Protein AF-A0A975GJF0-F1 (afdb_monomer)

Secondary structure (DSSP, 8-state):
--HHHHHHHSTT-EEEEEEEEEEEETTEEEEEEEEEEEEES-HHHHHHHHHHHHHH-TTS-EEEEETT-S---EE----------S----TTSHHHHHHHHHTT-

Organism: NCBI:txid45656

Nearest PDB structures (foldseek):
  4cr2-assembly1_V  TM=4.253E-01  e=9.255E-01  Saccharomyces cerevisiae
  5nv3-assembly1_I  TM=3.912E-01  e=6.123E+00  Cereibacter sphaeroides

pLDDT: mean 71.02, std 18.79, range [35.69, 90.0]

Mean predicted aligned error: 10.1 Å

Sequence (105 aa):
MNWQKIRDHYPHQWLLIEAIKARSEQGKRILEQISVINAFSDSVSAMNDYKKLKKEAPGRELFIFHTSRKELDITERRWLGIRGYNGCAFAEWFIVCICFFDLFR

Radius of gyration: 14.2 Å; Cα contacts (8 Å, |Δi|>4): 141; chains: 1; bounding box: 25×30×40 Å

Foldseek 3Di:
DDLVVVLVVAPQKKWKKWQPDWDQDPQWIHRPDIDTPDIGNDPVVSVVVVVVVCVVPVPILIEIDGSVDPDDTQGNPPPPDDPDDDDPDDPRPRSHVVRVVVVVD

Structure (mmCIF, N/CA/C/O backbone):
data_AF-A0A975GJF0-F1
#
_entry.id   AF-A0A975GJF0-F1
#
loop_
_atom_site.group_PDB
_atom_site.id
_atom_site.type_symbol
_atom_site.label_atom_id
_atom_site.label_alt_id
_atom_site.label_comp_id
_atom_site.label_asym_id
_atom_site.label_entity_id
_atom_site.label_seq_id
_atom_site.pdbx_PDB_ins_code
_atom_site.Cartn_x
_atom_site.Cartn_y
_atom_site.Cartn_z
_atom_site.occupancy
_atom_site.B_iso_or_equiv
_atom_site.auth_seq_id
_atom_site.auth_comp_id
_atom_site.auth_asym_id
_atom_site.auth_atom_id
_atom_site.pdbx_PDB_model_num
ATOM 1 N N . MET A 1 1 ? -12.898 -5.515 -2.331 1.00 60.34 1 MET A N 1
ATOM 2 C CA 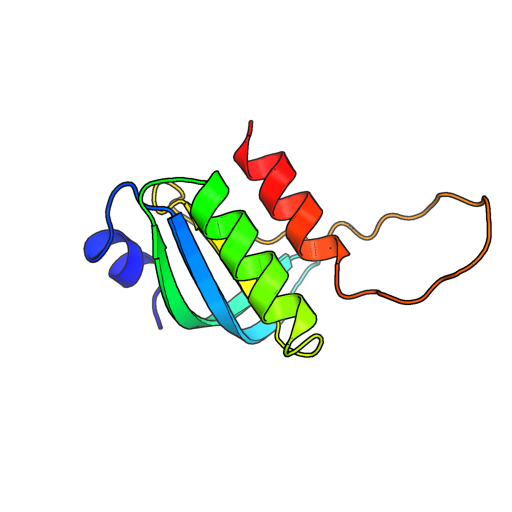. MET A 1 1 ? -12.013 -6.069 -3.388 1.00 60.34 1 MET A CA 1
ATOM 3 C C . MET A 1 1 ? -11.287 -7.264 -2.778 1.00 60.34 1 MET A C 1
ATOM 5 O O . MET A 1 1 ? -10.811 -7.119 -1.663 1.00 60.34 1 MET A O 1
ATOM 9 N N . ASN A 1 2 ? -11.251 -8.437 -3.419 1.00 76.19 2 ASN A N 1
ATOM 10 C CA . ASN A 1 2 ? -10.613 -9.628 -2.834 1.00 76.19 2 ASN A CA 1
ATOM 11 C C . ASN A 1 2 ? -9.104 -9.619 -3.143 1.00 76.19 2 ASN A C 1
ATOM 13 O O . ASN A 1 2 ? -8.734 -9.591 -4.317 1.00 76.19 2 ASN A O 1
ATOM 17 N N . TRP A 1 3 ? -8.250 -9.644 -2.113 1.00 78.94 3 TRP A N 1
ATOM 18 C CA . TRP A 1 3 ? -6.784 -9.677 -2.245 1.00 78.94 3 TRP A CA 1
ATOM 19 C C . TRP A 1 3 ? -6.294 -10.793 -3.170 1.00 78.94 3 TRP A C 1
ATOM 21 O O . TRP A 1 3 ? -5.372 -10.584 -3.952 1.00 78.94 3 TRP A O 1
ATOM 31 N N . GLN A 1 4 ? -6.955 -11.953 -3.147 1.00 80.00 4 GLN A N 1
ATOM 32 C CA . GLN A 1 4 ? -6.585 -13.090 -3.990 1.00 80.00 4 GLN A CA 1
ATOM 33 C C . GLN A 1 4 ? -6.633 -12.735 -5.481 1.00 80.00 4 GLN A C 1
ATOM 35 O O . GLN A 1 4 ? -5.678 -13.008 -6.197 1.00 80.00 4 GLN A O 1
ATOM 40 N N . LYS A 1 5 ? -7.665 -12.001 -5.920 1.00 83.44 5 LYS A N 1
ATOM 41 C CA . LYS A 1 5 ? -7.772 -11.553 -7.317 1.00 83.44 5 LYS A CA 1
ATOM 42 C C . LYS A 1 5 ? -6.628 -10.617 -7.705 1.00 83.44 5 LYS A C 1
ATOM 44 O O . LYS A 1 5 ? -6.101 -10.710 -8.803 1.00 83.44 5 LYS A O 1
ATOM 49 N N . ILE A 1 6 ? -6.228 -9.717 -6.806 1.00 83.50 6 ILE A N 1
ATOM 50 C CA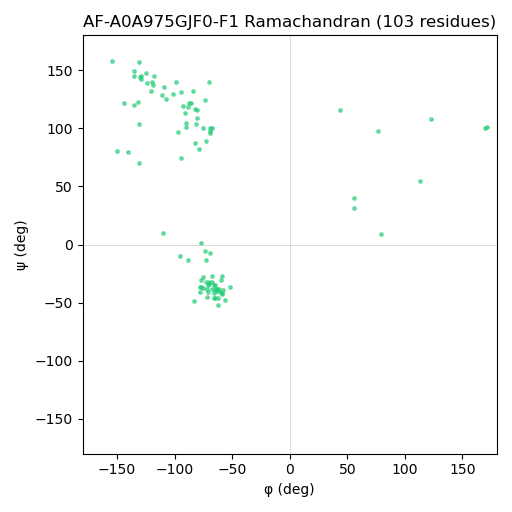 . ILE A 1 6 ? -5.123 -8.781 -7.060 1.00 83.50 6 ILE A CA 1
ATOM 51 C C . ILE A 1 6 ? -3.808 -9.547 -7.258 1.00 83.50 6 ILE A C 1
ATOM 53 O O . ILE A 1 6 ? -3.026 -9.192 -8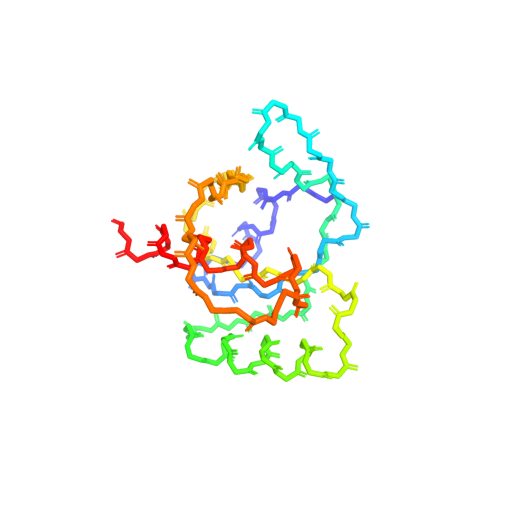.134 1.00 83.50 6 ILE A O 1
ATOM 57 N N . ARG A 1 7 ? -3.585 -10.622 -6.494 1.00 83.69 7 ARG A N 1
ATOM 58 C CA . ARG A 1 7 ? -2.404 -11.480 -6.663 1.00 83.69 7 ARG A CA 1
ATOM 59 C C . ARG A 1 7 ? -2.389 -12.192 -8.012 1.00 83.69 7 ARG A C 1
ATOM 61 O O . ARG A 1 7 ? -1.324 -12.276 -8.612 1.00 83.69 7 ARG A O 1
ATOM 68 N N . ASP A 1 8 ? -3.547 -12.649 -8.484 1.00 83.94 8 ASP A N 1
ATOM 69 C CA . ASP A 1 8 ? -3.665 -13.284 -9.803 1.00 83.94 8 ASP A CA 1
ATOM 70 C C . ASP A 1 8 ? -3.377 -12.290 -10.938 1.00 83.94 8 ASP A C 1
ATOM 72 O O . ASP A 1 8 ? -2.771 -12.650 -11.943 1.00 83.94 8 ASP A O 1
ATOM 76 N N . HIS A 1 9 ? -3.766 -11.022 -10.763 1.00 86.12 9 HIS A N 1
ATOM 77 C CA . HIS A 1 9 ? -3.494 -9.963 -11.737 1.00 86.12 9 HIS A CA 1
ATOM 78 C C . HIS A 1 9 ? -2.044 -9.450 -11.710 1.00 86.12 9 HIS A C 1
ATOM 80 O O . HIS A 1 9 ? -1.542 -9.035 -12.753 1.00 86.12 9 HIS A O 1
ATOM 86 N N . TYR A 1 10 ? -1.372 -9.476 -10.554 1.00 82.88 10 TYR A N 1
ATOM 87 C CA . TYR A 1 10 ? -0.030 -8.905 -10.365 1.00 82.88 10 TYR A CA 1
ATOM 88 C C . TYR A 1 10 ? 0.927 -9.889 -9.665 1.00 82.88 10 TYR A C 1
ATOM 90 O O . TYR A 1 10 ? 1.299 -9.686 -8.505 1.00 82.88 10 TYR A O 1
ATOM 98 N N . PRO A 1 11 ? 1.348 -10.982 -10.318 1.00 84.25 11 PRO A N 1
ATOM 99 C CA . PRO A 1 11 ? 2.246 -11.956 -9.704 1.00 84.25 11 PRO A CA 1
ATOM 100 C C . PRO A 1 11 ? 3.668 -11.392 -9.523 1.00 84.25 11 PRO A C 1
ATOM 102 O O . PRO A 1 11 ? 4.197 -10.735 -10.413 1.00 84.25 11 PRO A O 1
ATOM 105 N N . HIS A 1 12 ? 4.307 -11.692 -8.385 1.00 84.38 12 HIS A N 1
ATOM 106 C CA . HIS A 1 12 ? 5.704 -11.330 -8.068 1.00 84.38 12 HIS A CA 1
ATOM 107 C C . HIS A 1 12 ? 6.028 -9.830 -8.168 1.00 84.38 12 HIS A C 1
ATOM 109 O O . HIS A 1 12 ? 7.088 -9.442 -8.653 1.00 84.38 12 HIS A O 1
ATOM 115 N N . GLN A 1 13 ? 5.105 -8.988 -7.709 1.00 88.75 13 GLN A N 1
ATOM 116 C CA . GLN A 1 13 ? 5.241 -7.537 -7.771 1.00 88.75 13 GLN A CA 1
ATOM 117 C C . GLN A 1 13 ? 4.950 -6.878 -6.425 1.00 88.75 13 GLN A C 1
ATOM 119 O O . GLN A 1 13 ? 4.262 -7.415 -5.549 1.00 88.75 13 GLN A O 1
ATOM 124 N N . TRP A 1 14 ? 5.503 -5.683 -6.277 1.00 89.50 14 TRP A N 1
ATOM 125 C CA . TRP A 1 14 ? 5.264 -4.754 -5.189 1.00 89.50 14 TRP A CA 1
ATOM 126 C C . TRP A 1 14 ? 4.064 -3.884 -5.519 1.00 89.50 14 TRP A C 1
ATOM 128 O O . TRP A 1 14 ? 4.066 -3.167 -6.511 1.00 89.50 14 TRP A O 1
ATOM 138 N N . LEU A 1 15 ? 3.044 -3.916 -4.677 1.00 89.62 15 LEU A N 1
ATOM 139 C CA . LEU A 1 15 ? 1.840 -3.122 -4.845 1.00 89.62 15 LEU A CA 1
ATOM 140 C C . LEU A 1 15 ? 1.773 -2.050 -3.774 1.00 89.62 15 LEU A C 1
ATOM 142 O O . LEU A 1 15 ? 1.857 -2.344 -2.581 1.00 89.62 15 LEU A O 1
ATOM 146 N N . LEU A 1 16 ? 1.570 -0.817 -4.220 1.00 89.62 16 LEU A N 1
ATOM 147 C CA . LEU A 1 16 ? 1.163 0.286 -3.371 1.00 89.62 16 LEU A CA 1
ATOM 148 C C . LEU A 1 16 ? -0.358 0.341 -3.379 1.00 89.62 16 LEU A C 1
ATOM 150 O O . LEU A 1 16 ? -0.977 0.611 -4.411 1.00 89.62 16 LEU A O 1
ATOM 154 N N . ILE A 1 17 ? -0.954 0.055 -2.229 1.00 87.50 17 ILE A N 1
ATOM 155 C CA . ILE A 1 17 ? -2.398 0.013 -2.055 1.00 87.50 17 ILE A CA 1
ATOM 156 C C . ILE A 1 17 ? -2.851 1.065 -1.048 1.00 87.50 17 ILE A C 1
ATOM 158 O O . ILE A 1 17 ? -2.177 1.340 -0.059 1.00 87.50 17 ILE A O 1
ATOM 162 N N . GLU A 1 18 ? -4.019 1.634 -1.294 1.00 87.25 18 GLU A N 1
ATOM 163 C CA . GLU A 1 18 ? -4.733 2.496 -0.361 1.00 87.25 18 GLU A CA 1
ATOM 164 C C . GLU A 1 18 ? -5.841 1.689 0.307 1.00 87.25 18 GLU A C 1
ATOM 166 O O . GLU A 1 18 ? -6.642 1.033 -0.368 1.00 87.25 18 GLU A O 1
ATOM 171 N N . ALA A 1 19 ? -5.902 1.737 1.633 1.00 86.50 19 ALA A N 1
ATOM 172 C CA . ALA A 1 19 ? -7.041 1.230 2.375 1.00 86.50 19 ALA A CA 1
ATOM 173 C C . ALA A 1 19 ? -8.158 2.278 2.348 1.00 86.50 19 ALA A C 1
ATOM 175 O O . ALA A 1 19 ? -8.072 3.318 2.989 1.00 86.50 19 ALA A O 1
ATOM 176 N N . ILE A 1 20 ? -9.221 1.979 1.601 1.00 85.31 20 ILE A N 1
ATOM 177 C CA . ILE A 1 20 ? -10.447 2.787 1.578 1.00 85.31 20 ILE A CA 1
ATOM 178 C C . ILE A 1 20 ? -11.290 2.490 2.820 1.00 85.31 20 ILE A C 1
ATOM 180 O O . ILE A 1 20 ? -11.927 3.376 3.382 1.00 85.31 20 ILE A O 1
ATOM 184 N N . LYS A 1 21 ? -11.298 1.222 3.245 1.00 82.69 21 LYS A N 1
ATOM 185 C CA . LYS A 1 21 ? -12.004 0.777 4.442 1.00 82.69 21 LYS A CA 1
ATOM 186 C C . LYS A 1 21 ? -11.215 -0.320 5.139 1.00 82.69 21 LYS A C 1
ATOM 188 O O . LYS A 1 21 ? -10.962 -1.379 4.562 1.00 82.69 21 LYS A O 1
ATOM 193 N N . ALA A 1 22 ? -10.865 -0.069 6.391 1.00 82.88 22 ALA A N 1
ATOM 194 C CA . ALA A 1 22 ? -10.203 -1.022 7.262 1.00 82.88 22 ALA A CA 1
ATOM 195 C C . ALA A 1 22 ? -10.959 -1.110 8.589 1.00 82.88 22 ALA A C 1
ATOM 197 O O . ALA A 1 22 ? -11.445 -0.103 9.106 1.00 82.88 22 ALA A O 1
ATOM 198 N N . ARG A 1 23 ? -11.044 -2.317 9.145 1.00 79.50 23 ARG A N 1
ATOM 199 C CA . ARG A 1 23 ? -11.589 -2.557 10.482 1.00 79.50 23 ARG A CA 1
ATOM 200 C C . ARG A 1 23 ? -10.504 -3.164 11.359 1.00 79.50 23 ARG A C 1
ATOM 202 O O . ARG A 1 23 ? -9.774 -4.038 10.906 1.00 79.50 23 ARG A O 1
ATOM 209 N N . SER A 1 24 ? -10.386 -2.708 12.601 1.00 74.50 24 SER A N 1
ATOM 210 C CA . SER A 1 24 ? -9.521 -3.364 13.584 1.00 74.50 24 SER A CA 1
ATOM 211 C C . SER A 1 24 ? -10.363 -4.369 14.364 1.00 74.50 24 SER A C 1
ATOM 213 O O . SER A 1 24 ? -11.367 -4.002 14.973 1.00 74.50 24 SER A O 1
ATOM 215 N N . GLU A 1 25 ? -9.997 -5.644 14.295 1.00 77.75 25 GLU A N 1
ATOM 216 C CA . GLU A 1 25 ? -10.678 -6.751 14.958 1.00 77.75 25 GLU A CA 1
ATOM 217 C C . GLU A 1 25 ? -9.619 -7.590 15.679 1.00 77.75 25 GLU A C 1
ATOM 219 O O . GLU A 1 25 ? -8.651 -8.041 15.073 1.00 77.75 25 GLU A O 1
ATOM 224 N N . GLN A 1 26 ? -9.762 -7.760 16.998 1.00 74.06 26 GLN A N 1
ATOM 225 C CA . GLN A 1 26 ? -8.856 -8.582 17.819 1.00 74.06 26 GLN A CA 1
ATOM 226 C C . GLN A 1 26 ? -7.358 -8.193 17.732 1.00 74.06 26 GLN A C 1
ATOM 228 O O . GLN A 1 26 ? -6.481 -9.045 17.851 1.00 74.06 26 GLN A O 1
ATOM 233 N N . GLY A 1 27 ? -7.041 -6.907 17.530 1.00 69.62 27 GLY A N 1
ATOM 234 C CA . GLY A 1 27 ? -5.653 -6.433 17.384 1.00 69.62 27 GLY A CA 1
ATOM 235 C C . GLY A 1 27 ? -5.045 -6.678 15.997 1.00 69.62 27 GLY A C 1
ATOM 236 O O . GLY A 1 27 ? -3.848 -6.466 15.788 1.00 69.62 27 GLY A O 1
ATOM 237 N N . LYS A 1 28 ? -5.866 -7.104 15.035 1.00 70.81 28 LYS A N 1
ATOM 238 C CA . LYS A 1 28 ? -5.527 -7.194 13.618 1.00 70.81 28 LYS A CA 1
ATOM 239 C C . LYS A 1 28 ? -6.290 -6.124 12.850 1.00 70.81 28 LYS A C 1
ATOM 241 O O . LYS A 1 28 ? -7.491 -5.956 13.045 1.00 70.81 28 LYS A O 1
ATOM 246 N N . ARG A 1 29 ? -5.617 -5.422 11.943 1.00 73.62 29 ARG A N 1
ATOM 247 C CA . ARG A 1 29 ? -6.254 -4.500 11.003 1.00 73.62 29 ARG A CA 1
ATOM 248 C C . ARG A 1 29 ? -6.617 -5.272 9.742 1.00 73.62 29 ARG A C 1
ATOM 250 O O . ARG A 1 29 ? -5.764 -5.625 8.933 1.00 73.62 29 ARG A O 1
ATOM 257 N N . ILE A 1 30 ? -7.901 -5.561 9.602 1.00 78.25 30 ILE A N 1
ATOM 258 C CA . ILE A 1 30 ? -8.475 -6.256 8.457 1.00 78.25 30 ILE A CA 1
ATOM 259 C C . ILE A 1 30 ? -8.838 -5.210 7.408 1.00 78.25 30 ILE A C 1
ATOM 261 O O . ILE A 1 30 ? -9.677 -4.335 7.637 1.00 78.25 30 ILE A O 1
ATOM 265 N N . LEU A 1 31 ? -8.211 -5.308 6.240 1.00 79.62 31 LEU A N 1
ATOM 266 C CA . LEU A 1 31 ? -8.518 -4.446 5.106 1.00 79.62 31 LEU A CA 1
ATOM 267 C C . LEU A 1 31 ? -9.764 -4.974 4.375 1.00 79.62 31 LEU A C 1
ATOM 269 O O . LEU A 1 31 ? -9.692 -5.958 3.642 1.00 79.62 31 LEU A O 1
ATOM 273 N N . GLU A 1 32 ? -10.916 -4.331 4.574 1.00 79.75 32 GLU A N 1
ATOM 274 C CA . GLU A 1 32 ? -12.178 -4.707 3.912 1.00 79.75 32 GLU A CA 1
ATOM 275 C C . GLU A 1 32 ? -12.216 -4.216 2.458 1.00 79.75 32 GLU A C 1
ATOM 277 O O . GLU A 1 32 ? -12.668 -4.912 1.540 1.00 79.75 32 GLU A O 1
ATOM 282 N N . GLN A 1 33 ? -11.728 -2.994 2.238 1.00 83.44 33 GLN A N 1
ATOM 283 C CA . GLN A 1 33 ? -11.699 -2.364 0.930 1.00 83.44 33 GLN A CA 1
ATOM 284 C C . GLN A 1 33 ? -10.347 -1.711 0.684 1.00 83.44 33 GLN A C 1
ATOM 286 O O . GLN A 1 33 ? -9.937 -0.794 1.393 1.00 83.44 33 GLN A O 1
ATOM 291 N N . ILE A 1 34 ? -9.689 -2.185 -0.369 1.00 86.31 34 ILE A N 1
ATOM 292 C CA . ILE A 1 34 ? -8.393 -1.704 -0.833 1.00 86.31 34 ILE A CA 1
ATOM 293 C C . IL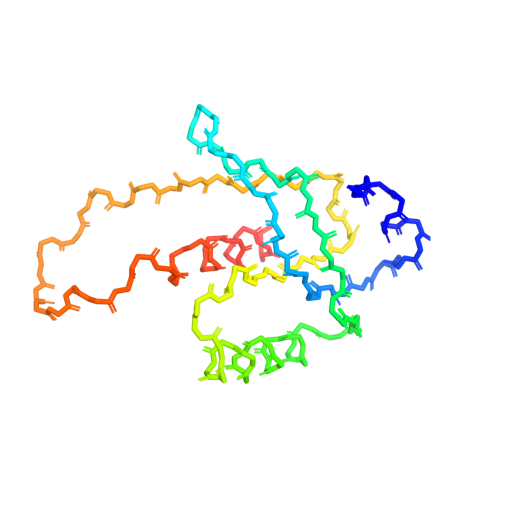E A 1 34 ? -8.482 -1.289 -2.294 1.00 86.31 34 ILE A C 1
ATOM 295 O O . ILE A 1 34 ? -9.236 -1.890 -3.066 1.00 86.31 34 ILE A O 1
ATOM 299 N N . SER A 1 35 ? -7.692 -0.286 -2.650 1.00 87.94 35 SER A N 1
ATOM 300 C CA . SER A 1 35 ? -7.487 0.182 -4.015 1.00 87.94 35 SER A CA 1
ATOM 301 C C . SER A 1 35 ? -6.010 0.066 -4.366 1.00 87.94 35 SER A C 1
ATOM 303 O O . SER A 1 35 ? -5.162 0.468 -3.574 1.00 87.94 35 SER A O 1
ATOM 305 N N . VAL A 1 36 ? -5.683 -0.496 -5.529 1.00 88.12 36 VAL A N 1
ATOM 306 C CA . VAL A 1 36 ? -4.297 -0.538 -6.013 1.00 88.12 36 VAL A CA 1
ATOM 307 C C . VAL A 1 36 ? -3.998 0.806 -6.663 1.00 88.12 36 VAL A C 1
ATOM 309 O O . VAL A 1 36 ? -4.636 1.160 -7.650 1.00 88.12 36 VAL A O 1
ATOM 312 N N . ILE A 1 37 ? -3.051 1.555 -6.100 1.00 89.56 37 ILE A N 1
ATOM 313 C CA . ILE A 1 37 ? -2.604 2.828 -6.674 1.00 89.56 37 ILE A CA 1
ATOM 314 C C . ILE A 1 37 ? -1.575 2.559 -7.761 1.00 89.56 37 ILE A C 1
ATOM 316 O O . ILE A 1 37 ? -1.670 3.121 -8.848 1.00 89.56 37 ILE A O 1
ATOM 320 N N . ASN A 1 38 ? -0.577 1.726 -7.456 1.00 89.88 38 ASN A N 1
ATOM 321 C CA . ASN A 1 38 ? 0.508 1.459 -8.387 1.00 89.88 38 ASN A CA 1
ATOM 322 C C . ASN A 1 38 ? 1.162 0.093 -8.141 1.00 89.88 38 ASN A C 1
ATOM 324 O O . ASN A 1 38 ? 1.085 -0.455 -7.036 1.00 89.88 38 ASN A O 1
ATOM 328 N N . ALA A 1 39 ? 1.814 -0.435 -9.176 1.00 90.00 39 ALA A N 1
ATOM 329 C CA . ALA A 1 39 ? 2.537 -1.701 -9.149 1.00 90.00 39 ALA A CA 1
ATOM 330 C C . ALA A 1 39 ? 3.992 -1.491 -9.586 1.00 90.00 39 ALA A C 1
ATOM 332 O O . ALA A 1 39 ? 4.268 -0.755 -10.530 1.00 90.00 39 ALA A O 1
ATOM 333 N N . PHE A 1 40 ? 4.920 -2.153 -8.906 1.00 89.06 40 PHE A N 1
ATOM 334 C CA . PHE A 1 40 ? 6.355 -2.019 -9.114 1.00 89.06 40 PHE A CA 1
ATOM 335 C C . PHE A 1 40 ? 7.019 -3.394 -9.135 1.00 89.06 40 PHE A C 1
ATOM 337 O O . PHE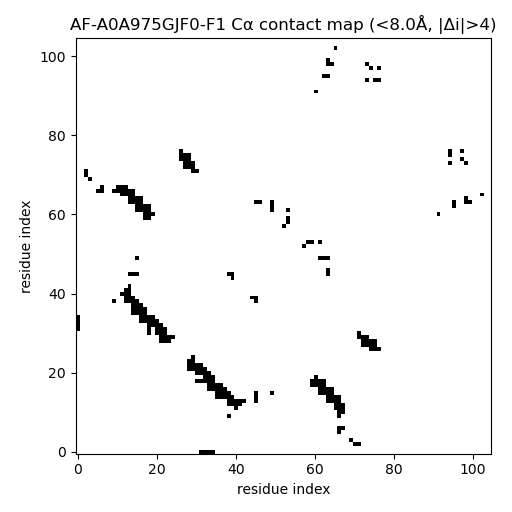 A 1 40 ? 6.606 -4.320 -8.438 1.00 89.06 40 PHE A O 1
ATOM 344 N N . SER A 1 41 ? 8.097 -3.521 -9.900 1.00 87.38 41 SER A N 1
ATOM 345 C CA . SER A 1 41 ? 9.016 -4.664 -9.830 1.00 87.38 41 SER A CA 1
ATOM 346 C C . SER A 1 41 ? 9.930 -4.599 -8.604 1.00 87.38 41 SER A C 1
ATOM 348 O O . SER A 1 41 ? 10.328 -5.633 -8.075 1.00 87.38 41 SER A O 1
ATOM 350 N N . ASP A 1 42 ? 10.219 -3.389 -8.119 1.00 86.56 42 ASP A N 1
ATOM 351 C CA . ASP A 1 42 ? 11.263 -3.128 -7.130 1.00 86.56 42 ASP A CA 1
ATOM 352 C C . ASP A 1 42 ? 10.712 -2.505 -5.846 1.00 86.56 42 ASP A C 1
ATOM 354 O O . ASP A 1 42 ? 9.891 -1.581 -5.865 1.00 86.56 42 ASP A O 1
ATOM 358 N N . SER A 1 43 ? 11.244 -2.959 -4.710 1.00 82.56 43 SER A N 1
ATOM 359 C CA . SER A 1 43 ? 10.882 -2.454 -3.381 1.00 82.56 43 SER A CA 1
ATOM 360 C C . SER A 1 43 ? 11.269 -0.986 -3.183 1.00 82.56 43 SER A C 1
ATOM 362 O O . SER A 1 43 ? 10.545 -0.230 -2.534 1.00 82.56 43 SER A O 1
ATOM 364 N N . VAL A 1 44 ? 12.397 -0.564 -3.764 1.00 85.75 44 VAL A N 1
ATOM 365 C CA . VAL A 1 44 ? 12.920 0.806 -3.656 1.00 85.75 44 VAL A CA 1
ATOM 366 C C . VAL A 1 44 ? 11.979 1.799 -4.335 1.00 85.75 44 VAL A C 1
ATOM 368 O O . VAL A 1 44 ? 11.636 2.824 -3.745 1.00 85.75 44 VAL A O 1
ATOM 371 N N . SER A 1 45 ? 11.515 1.472 -5.543 1.00 88.94 45 SER A N 1
ATOM 372 C CA . SER A 1 45 ? 10.565 2.294 -6.297 1.00 88.94 45 SER A CA 1
ATOM 373 C C . SER A 1 45 ? 9.236 2.424 -5.554 1.00 88.94 45 SER A C 1
ATOM 375 O O . SER A 1 45 ? 8.760 3.540 -5.350 1.00 88.94 45 SER A O 1
ATOM 377 N N . ALA A 1 46 ? 8.703 1.310 -5.036 1.00 88.19 46 ALA A N 1
ATOM 378 C CA . ALA A 1 46 ? 7.477 1.316 -4.237 1.00 88.19 46 ALA A CA 1
ATOM 379 C C . ALA A 1 46 ? 7.598 2.196 -2.981 1.00 88.19 46 ALA A C 1
ATOM 381 O O . ALA A 1 46 ? 6.685 2.953 -2.644 1.00 88.19 46 ALA A O 1
ATOM 382 N N . MET A 1 47 ? 8.747 2.135 -2.300 1.00 84.44 47 MET A N 1
ATOM 383 C CA . MET A 1 47 ? 9.012 2.937 -1.106 1.00 84.44 47 MET A CA 1
ATOM 384 C C . MET A 1 47 ? 9.131 4.435 -1.415 1.00 84.44 47 MET A C 1
ATOM 386 O O . MET A 1 47 ? 8.665 5.265 -0.631 1.00 84.44 47 MET A O 1
ATOM 390 N N . ASN A 1 48 ? 9.749 4.800 -2.539 1.00 88.69 48 ASN A N 1
ATOM 391 C CA . ASN A 1 48 ? 9.869 6.197 -2.953 1.00 88.69 48 ASN A CA 1
ATOM 392 C C . ASN A 1 48 ? 8.499 6.813 -3.266 1.00 88.69 48 ASN A C 1
ATOM 394 O O . ASN A 1 48 ? 8.193 7.894 -2.755 1.00 88.69 48 ASN A O 1
ATOM 398 N N . ASP A 1 49 ? 7.654 6.103 -4.014 1.00 89.19 49 ASP A N 1
ATOM 399 C CA . ASP A 1 49 ? 6.298 6.562 -4.335 1.0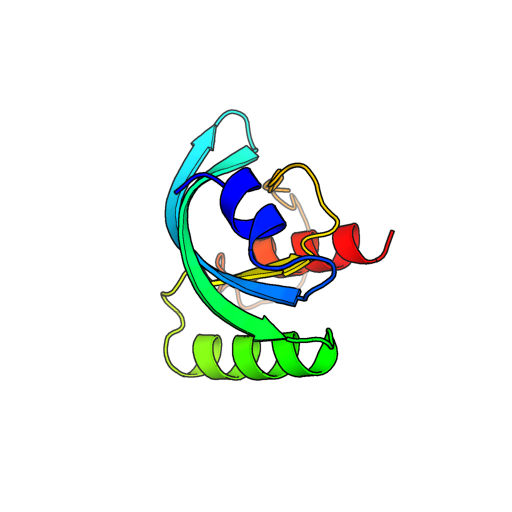0 89.19 49 ASP A CA 1
ATOM 400 C C . ASP A 1 49 ? 5.416 6.649 -3.087 1.00 89.19 49 ASP A C 1
ATOM 402 O O . ASP A 1 49 ? 4.724 7.648 -2.884 1.00 89.19 49 ASP A O 1
ATOM 406 N N . TYR A 1 50 ? 5.506 5.667 -2.186 1.00 86.94 50 TYR A N 1
ATOM 407 C CA . TYR A 1 50 ? 4.827 5.727 -0.892 1.00 86.94 50 TYR A CA 1
ATOM 408 C C . TYR A 1 50 ? 5.209 6.982 -0.098 1.00 86.94 50 TYR A C 1
ATOM 410 O O . TYR A 1 50 ? 4.332 7.697 0.387 1.00 86.94 50 TYR A O 1
ATOM 418 N N . LYS A 1 51 ? 6.510 7.289 0.013 1.00 85.88 51 LYS A N 1
ATOM 419 C CA . LYS A 1 51 ? 6.986 8.486 0.729 1.00 85.88 51 LYS A CA 1
ATOM 420 C C . LYS A 1 51 ? 6.454 9.767 0.097 1.00 85.88 51 LYS A C 1
ATOM 422 O O . LYS A 1 51 ? 6.068 10.684 0.821 1.00 85.88 51 LYS A O 1
ATOM 427 N N . LYS A 1 52 ? 6.432 9.827 -1.236 1.00 89.38 52 LYS A N 1
ATOM 428 C CA . LYS A 1 52 ? 5.908 10.973 -1.979 1.00 89.38 52 LYS A CA 1
ATOM 429 C C . LYS A 1 52 ? 4.417 11.172 -1.698 1.00 89.38 52 LYS A C 1
ATOM 431 O O . LYS A 1 52 ? 4.034 12.247 -1.243 1.00 89.38 52 LYS A O 1
ATOM 436 N N . LEU A 1 53 ? 3.608 10.123 -1.848 1.00 87.69 53 LEU A N 1
ATOM 437 C CA . LEU A 1 53 ? 2.166 10.189 -1.595 1.00 87.69 53 LEU A CA 1
ATOM 438 C C . LEU A 1 53 ? 1.838 10.486 -0.132 1.00 87.69 53 LEU A C 1
ATOM 440 O O . LEU A 1 53 ? 0.924 11.257 0.142 1.00 87.69 53 LEU A O 1
ATOM 444 N N . LYS A 1 54 ? 2.595 9.931 0.821 1.00 84.06 54 LYS A N 1
ATOM 445 C CA . LYS A 1 54 ? 2.392 10.218 2.247 1.00 84.06 54 LYS A CA 1
ATOM 446 C C . LYS A 1 54 ? 2.744 11.666 2.594 1.00 84.06 54 LYS A C 1
ATOM 448 O O . LYS A 1 54 ? 2.116 12.247 3.474 1.00 84.06 54 LYS A O 1
ATOM 453 N 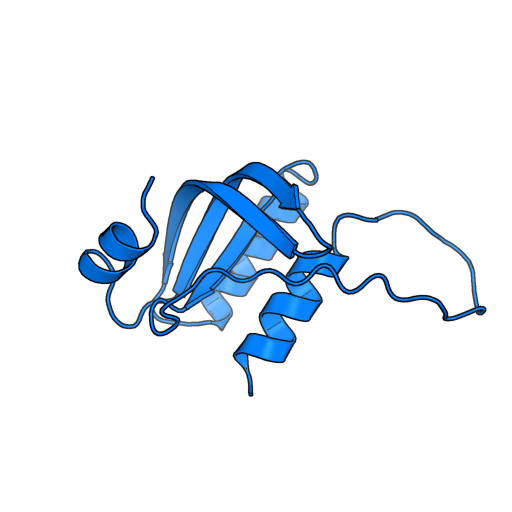N . LYS A 1 55 ? 3.721 12.262 1.900 1.00 83.88 55 LYS A N 1
ATOM 454 C CA . LYS A 1 55 ? 4.058 13.686 2.035 1.00 83.88 55 LYS A C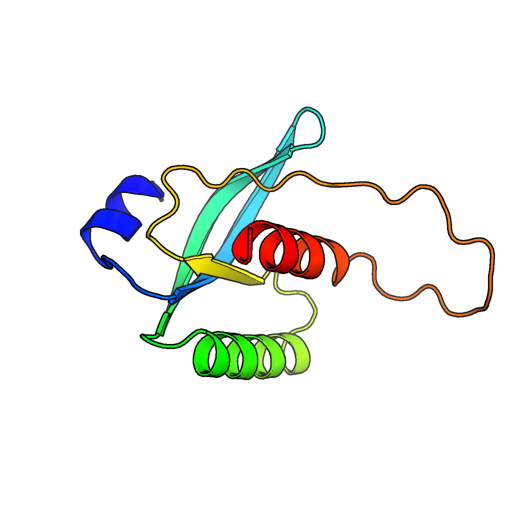A 1
ATOM 455 C C . LYS A 1 55 ? 2.976 14.587 1.437 1.00 83.88 55 LYS A C 1
ATOM 457 O O . LYS A 1 55 ? 2.668 15.618 2.023 1.00 83.88 55 LYS A O 1
ATOM 462 N N . GLU A 1 56 ? 2.420 14.209 0.289 1.00 87.81 56 GLU A N 1
ATOM 463 C CA . GLU A 1 56 ? 1.351 14.959 -0.386 1.00 87.81 56 GLU A CA 1
ATOM 464 C C . GLU A 1 56 ? 0.010 14.849 0.355 1.00 87.81 56 GLU A C 1
ATOM 466 O O . GLU A 1 56 ? -0.724 15.828 0.460 1.00 87.81 56 GLU A O 1
ATOM 471 N N . ALA A 1 57 ? -0.298 13.671 0.897 1.00 82.19 57 ALA A N 1
ATOM 472 C CA . ALA A 1 57 ? -1.566 13.369 1.542 1.00 82.19 57 ALA A CA 1
ATOM 473 C C . ALA A 1 57 ? -1.355 12.502 2.800 1.00 82.19 57 ALA A C 1
ATOM 475 O O . ALA A 1 57 ? -1.570 11.285 2.774 1.00 82.19 57 ALA A O 1
ATOM 476 N N . PRO A 1 58 ? -0.959 13.115 3.931 1.00 78.25 58 PRO A N 1
ATOM 477 C CA . PRO A 1 58 ? -0.669 12.392 5.166 1.00 78.25 58 PRO A CA 1
ATOM 478 C C . PRO A 1 58 ? -1.856 11.601 5.719 1.00 78.25 58 PRO A C 1
ATOM 480 O O . PRO A 1 58 ? -1.626 10.548 6.300 1.00 78.25 58 PRO A O 1
ATOM 483 N N . GLY A 1 59 ? -3.095 12.051 5.495 1.00 79.31 59 GLY A N 1
ATOM 484 C CA . GLY A 1 59 ? -4.306 11.381 5.987 1.00 79.31 59 GLY A CA 1
ATOM 485 C C . GLY A 1 59 ? -4.730 10.134 5.203 1.00 79.31 59 GLY A C 1
ATOM 486 O O . GLY A 1 59 ? -5.761 9.546 5.517 1.00 79.31 59 GLY A O 1
ATOM 487 N N . ARG A 1 60 ? -3.983 9.732 4.162 1.00 82.56 60 ARG A N 1
ATOM 488 C CA . ARG A 1 60 ? -4.253 8.492 3.420 1.00 82.56 60 ARG A CA 1
ATOM 489 C C . ARG A 1 60 ? -3.609 7.293 4.119 1.00 82.56 60 ARG A C 1
ATOM 491 O O . ARG A 1 60 ? -2.416 7.307 4.455 1.00 82.56 60 ARG A O 1
ATOM 498 N N . GLU A 1 61 ? -4.390 6.228 4.291 1.00 82.50 61 GLU A N 1
ATOM 499 C CA . GLU A 1 61 ? -3.919 4.930 4.787 1.00 82.50 61 GLU A CA 1
ATOM 500 C C . GLU A 1 61 ? -3.308 4.127 3.630 1.00 82.50 61 GLU A C 1
ATOM 502 O O . GLU A 1 61 ? -3.978 3.359 2.941 1.00 82.50 61 GLU A O 1
ATOM 507 N N . LEU A 1 62 ? -2.017 4.349 3.392 1.00 84.81 62 LEU A N 1
ATOM 508 C CA . LEU A 1 62 ? -1.251 3.712 2.324 1.00 84.81 62 LEU A CA 1
ATOM 509 C C . LEU A 1 62 ? -0.447 2.524 2.861 1.00 84.81 62 LEU A C 1
ATOM 511 O O . LEU A 1 62 ? 0.174 2.612 3.921 1.00 84.81 62 LEU A O 1
ATOM 515 N N . PHE A 1 63 ? -0.396 1.442 2.090 1.00 82.69 63 PHE A N 1
ATOM 516 C CA . PHE A 1 63 ? 0.351 0.230 2.405 1.00 82.69 63 PHE A CA 1
ATOM 517 C C . PHE A 1 63 ? 1.131 -0.270 1.194 1.00 82.69 63 PHE A C 1
ATOM 519 O O . PHE A 1 63 ? 0.655 -0.200 0.064 1.00 82.69 63 PHE A O 1
ATOM 526 N N . ILE A 1 64 ? 2.317 -0.824 1.437 1.00 84.94 64 ILE A N 1
ATOM 527 C CA . ILE A 1 64 ? 3.093 -1.537 0.422 1.00 84.94 64 ILE A CA 1
ATOM 528 C C . ILE A 1 64 ? 3.033 -3.029 0.745 1.00 84.94 64 ILE A C 1
ATOM 530 O O . ILE A 1 64 ? 3.422 -3.437 1.840 1.00 84.94 64 ILE A O 1
ATOM 534 N N . PHE A 1 65 ? 2.598 -3.843 -0.214 1.00 84.25 65 PHE A N 1
ATOM 535 C CA . PHE A 1 65 ? 2.591 -5.298 -0.093 1.00 84.25 65 PHE A CA 1
ATOM 536 C C . PHE A 1 65 ? 3.259 -5.959 -1.286 1.00 84.25 65 PHE A C 1
ATOM 538 O O . PHE A 1 65 ? 3.108 -5.523 -2.420 1.00 84.25 65 PHE A O 1
ATOM 545 N N . HIS A 1 66 ? 3.944 -7.068 -1.032 1.00 84.19 66 HIS A N 1
ATOM 546 C CA . HIS A 1 66 ? 4.429 -7.939 -2.091 1.00 84.19 66 HIS A CA 1
ATOM 547 C C . HIS A 1 66 ? 3.424 -9.071 -2.341 1.00 84.19 66 HIS A C 1
ATOM 549 O O . HIS A 1 66 ? 2.996 -9.748 -1.399 1.00 84.19 66 HIS A O 1
ATOM 555 N N . THR A 1 67 ? 3.060 -9.316 -3.601 1.00 84.81 67 THR A N 1
ATOM 556 C CA . THR A 1 67 ? 2.000 -10.282 -3.966 1.00 84.81 67 THR A CA 1
ATOM 557 C C . THR A 1 67 ? 2.351 -11.748 -3.721 1.00 84.81 67 THR A C 1
ATOM 559 O O . THR A 1 67 ? 1.477 -12.619 -3.774 1.00 84.81 67 THR A O 1
ATOM 562 N N . SER A 1 68 ? 3.601 -12.038 -3.349 1.00 79.62 68 SER A N 1
ATOM 563 C CA . SER A 1 68 ? 3.989 -13.355 -2.826 1.00 79.62 68 SER A CA 1
ATOM 564 C C . SER A 1 68 ? 3.207 -13.736 -1.554 1.00 79.62 68 SER A C 1
ATOM 566 O O . SER A 1 68 ? 2.951 -14.916 -1.312 1.00 79.62 68 SER A O 1
ATOM 568 N N . ARG A 1 69 ? 2.740 -12.755 -0.762 1.00 74.25 69 ARG A N 1
ATOM 569 C CA . ARG A 1 69 ? 1.968 -13.009 0.465 1.00 74.25 69 ARG A CA 1
ATOM 570 C C . ARG A 1 69 ? 0.543 -13.460 0.162 1.00 74.25 69 ARG A C 1
ATOM 572 O O . ARG A 1 69 ? -0.220 -12.753 -0.493 1.00 74.25 69 ARG A O 1
ATOM 579 N N . LYS A 1 70 ? 0.162 -14.621 0.703 1.00 70.62 70 LYS A N 1
ATOM 580 C CA . LYS A 1 70 ? -1.184 -15.187 0.532 1.00 70.62 70 LYS A CA 1
ATOM 581 C C . LYS A 1 70 ? -2.265 -14.407 1.282 1.00 70.62 70 LYS A C 1
ATOM 583 O O . LYS A 1 70 ? -3.378 -14.309 0.772 1.00 70.62 70 LYS A O 1
ATOM 588 N N . GLU A 1 71 ? -1.928 -13.812 2.422 1.00 70.62 71 GLU A N 1
ATOM 589 C CA . GLU A 1 71 ? -2.878 -13.145 3.317 1.00 70.62 71 GLU A CA 1
ATOM 590 C C . GLU A 1 71 ? -2.400 -11.735 3.695 1.00 70.62 71 GLU A C 1
ATOM 592 O O . GLU A 1 71 ? -1.201 -11.490 3.847 1.00 70.62 71 GLU A O 1
ATOM 597 N N . LEU A 1 72 ? -3.354 -10.806 3.828 1.00 71.94 72 LEU A N 1
ATOM 598 C CA . LEU A 1 72 ? -3.138 -9.440 4.312 1.00 71.94 72 LEU A CA 1
ATOM 599 C C . LEU A 1 72 ? -3.408 -9.395 5.816 1.00 71.94 72 LEU A C 1
ATOM 601 O O . LEU A 1 72 ? -4.450 -8.912 6.254 1.00 71.94 72 LEU A O 1
ATOM 605 N N . ASP A 1 73 ? -2.486 -9.934 6.606 1.00 64.94 73 ASP A N 1
ATOM 606 C CA . ASP A 1 73 ? -2.575 -9.871 8.064 1.00 64.94 73 ASP A CA 1
ATOM 607 C C . ASP A 1 73 ? -1.724 -8.698 8.570 1.00 64.94 73 ASP A C 1
ATOM 609 O O . ASP A 1 73 ? -0.503 -8.793 8.716 1.00 64.94 73 ASP A O 1
ATOM 613 N N . ILE A 1 74 ? -2.371 -7.555 8.802 1.00 70.00 74 ILE A N 1
ATOM 614 C CA . ILE A 1 74 ? -1.734 -6.402 9.438 1.00 70.00 74 ILE A CA 1
ATOM 615 C C . ILE A 1 74 ? -1.946 -6.545 10.939 1.00 70.00 74 ILE A C 1
ATOM 617 O O . ILE A 1 74 ? -3.019 -6.252 11.460 1.00 70.00 74 ILE A O 1
ATOM 621 N N . THR A 1 75 ? -0.926 -6.996 11.660 1.00 64.38 75 THR A N 1
ATOM 622 C CA . THR A 1 75 ? -0.996 -7.027 13.125 1.00 64.38 75 THR A CA 1
ATOM 623 C C . THR A 1 75 ? -0.698 -5.631 13.668 1.00 64.38 75 THR A C 1
ATOM 625 O O . THR A 1 75 ? 0.417 -5.128 13.511 1.00 64.38 75 THR A O 1
ATOM 628 N N . GLU A 1 76 ? -1.672 -5.000 14.329 1.00 60.53 76 GLU A N 1
ATOM 629 C CA . GLU A 1 76 ? -1.447 -3.739 15.041 1.00 60.53 76 GLU A CA 1
ATOM 630 C C . GLU A 1 76 ? -0.634 -4.041 16.306 1.00 60.53 76 GLU A C 1
ATOM 632 O O . GLU A 1 76 ? -1.176 -4.299 17.382 1.00 60.53 76 GLU A O 1
ATOM 637 N N . ARG A 1 77 ? 0.702 -4.019 16.211 1.00 56.06 77 ARG A N 1
ATOM 638 C CA . ARG A 1 77 ? 1.526 -4.049 17.425 1.00 56.06 77 ARG A CA 1
ATOM 639 C C . ARG A 1 77 ? 1.476 -2.681 18.089 1.00 56.06 77 ARG A C 1
ATOM 641 O O . ARG A 1 77 ? 2.189 -1.756 17.707 1.00 56.06 77 ARG A O 1
ATOM 648 N N . ARG A 1 78 ? 0.646 -2.566 19.125 1.00 47.97 78 ARG A N 1
ATOM 649 C CA . ARG A 1 78 ? 0.680 -1.435 20.053 1.00 47.97 78 ARG A CA 1
ATOM 650 C C . ARG A 1 78 ? 1.989 -1.503 20.839 1.00 47.97 78 ARG A C 1
ATOM 652 O O . ARG A 1 78 ? 2.115 -2.287 21.776 1.00 47.97 78 ARG A O 1
ATOM 659 N N . TRP A 1 79 ? 2.976 -0.702 20.444 1.00 46.28 79 TRP A N 1
ATOM 660 C CA . TRP A 1 79 ? 4.237 -0.601 21.174 1.00 46.28 79 TRP A CA 1
ATOM 661 C C . TRP A 1 79 ? 3.988 0.097 22.520 1.00 46.28 79 TRP A C 1
ATOM 663 O O . TRP A 1 79 ? 3.935 1.324 22.612 1.00 46.28 79 TRP A O 1
ATOM 673 N N . LEU A 1 80 ? 3.804 -0.686 23.583 1.00 45.34 80 LEU A N 1
ATOM 674 C CA . LEU A 1 80 ? 3.792 -0.194 24.958 1.00 45.34 80 LEU A CA 1
ATOM 675 C C . LEU A 1 80 ? 5.240 0.033 25.415 1.00 45.34 80 LEU A C 1
ATOM 677 O O . LEU A 1 80 ? 5.830 -0.810 26.079 1.00 45.34 80 LEU A O 1
ATOM 681 N N . GLY A 1 81 ? 5.805 1.188 25.057 1.00 44.47 81 GLY A N 1
ATOM 682 C CA . GLY A 1 81 ? 6.977 1.736 25.742 1.00 44.47 81 GLY A CA 1
ATOM 683 C C . GLY A 1 81 ? 8.214 2.006 24.888 1.00 44.47 81 GLY A C 1
ATOM 684 O O . GLY A 1 81 ? 8.989 1.104 24.598 1.00 44.47 81 GLY A O 1
ATOM 685 N N . ILE A 1 82 ? 8.478 3.292 24.655 1.00 45.53 82 ILE A N 1
ATOM 686 C CA . ILE A 1 82 ? 9.757 3.891 25.055 1.00 45.53 82 ILE A CA 1
ATOM 687 C C . ILE A 1 82 ? 9.398 5.178 25.811 1.00 45.53 82 ILE A C 1
ATOM 689 O O . ILE A 1 82 ? 8.972 6.166 25.218 1.00 45.53 82 ILE A O 1
ATOM 693 N N . ARG A 1 83 ? 9.498 5.162 27.148 1.00 53.25 83 ARG A N 1
ATOM 694 C CA . ARG A 1 83 ? 9.575 6.400 27.937 1.00 53.25 83 ARG A CA 1
ATOM 695 C C . ARG A 1 83 ? 10.939 7.013 27.627 1.00 53.25 83 ARG A C 1
ATOM 697 O O . ARG A 1 83 ? 11.941 6.554 28.159 1.00 53.25 83 ARG A O 1
ATOM 704 N N . GLY A 1 84 ? 10.972 8.012 26.755 1.00 48.03 84 GLY A N 1
ATOM 705 C CA . GLY A 1 84 ? 12.195 8.748 26.462 1.00 48.03 84 GLY A CA 1
ATOM 706 C C . GLY A 1 84 ? 12.045 9.667 25.260 1.00 48.03 84 GLY A C 1
ATOM 707 O O . GLY A 1 84 ? 12.176 9.216 24.134 1.00 48.03 84 GLY A O 1
ATOM 708 N N . TYR A 1 85 ? 11.838 10.951 25.557 1.00 37.09 85 TYR A N 1
ATOM 709 C CA . TYR A 1 85 ? 11.958 12.120 24.681 1.00 37.09 85 TYR A CA 1
ATOM 710 C C . TYR A 1 85 ? 10.835 12.395 23.662 1.00 37.09 85 TYR A C 1
ATOM 712 O O . TYR A 1 85 ? 10.796 11.875 22.558 1.00 37.09 85 TYR A O 1
ATOM 720 N N . ASN A 1 86 ? 9.956 13.309 24.093 1.00 41.66 86 ASN A N 1
ATOM 721 C CA . ASN A 1 86 ? 9.442 14.485 23.379 1.00 41.66 86 ASN A CA 1
ATOM 722 C C . ASN A 1 86 ? 9.028 14.335 21.906 1.00 41.66 86 ASN A C 1
ATOM 724 O O . ASN A 1 86 ? 9.861 14.225 21.015 1.00 41.66 86 ASN A O 1
ATOM 728 N N . GLY A 1 87 ? 7.728 14.535 21.660 1.00 39.00 87 GLY A N 1
ATOM 729 C CA . GLY A 1 87 ? 7.198 14.849 20.330 1.00 39.00 87 GLY A CA 1
ATOM 730 C C . GLY A 1 87 ? 6.313 13.760 19.741 1.00 39.00 87 GLY A C 1
ATOM 731 O O . GLY A 1 87 ? 6.548 13.287 18.637 1.00 39.00 87 GLY A O 1
ATOM 732 N N . CYS A 1 88 ? 5.279 13.357 20.480 1.00 38.91 88 CYS A N 1
ATOM 733 C CA . CYS A 1 88 ? 4.210 12.515 19.960 1.00 38.91 88 CYS A CA 1
ATOM 734 C C . CYS A 1 88 ? 3.374 13.319 18.952 1.00 38.91 88 CYS A C 1
ATOM 736 O O . CYS A 1 88 ? 2.488 14.078 19.332 1.00 38.91 88 CYS A O 1
ATOM 738 N N . ALA A 1 89 ? 3.669 13.152 17.668 1.00 38.34 89 ALA A N 1
ATOM 739 C CA . ALA A 1 89 ? 2.752 13.467 16.584 1.00 38.34 89 ALA A CA 1
ATOM 740 C C . ALA A 1 89 ? 3.050 12.520 15.424 1.00 38.34 89 ALA A C 1
ATOM 742 O O . ALA A 1 89 ? 3.798 12.873 14.524 1.00 38.34 89 ALA A O 1
ATOM 743 N N . PHE A 1 90 ? 2.532 11.292 15.502 1.00 39.56 90 PHE A N 1
ATOM 744 C CA . PHE A 1 90 ? 1.958 10.561 14.367 1.00 39.56 90 PHE A CA 1
ATOM 745 C C . PHE A 1 90 ? 1.673 9.113 14.785 1.00 39.56 90 PHE A C 1
ATOM 747 O O . PHE A 1 90 ? 2.554 8.253 14.797 1.00 39.56 90 PHE A O 1
ATOM 754 N N . ALA A 1 91 ? 0.413 8.814 15.077 1.00 39.00 91 ALA A N 1
ATOM 755 C CA . ALA A 1 91 ? -0.041 7.432 15.205 1.00 39.00 91 ALA A CA 1
ATOM 756 C C . ALA A 1 91 ? -0.154 6.720 13.834 1.00 39.00 91 ALA A C 1
ATOM 758 O O . ALA A 1 91 ? -0.386 5.517 13.795 1.00 39.00 91 ALA A O 1
ATOM 759 N N . GLU A 1 92 ? 0.055 7.421 12.709 1.00 41.66 92 GLU A N 1
ATOM 760 C CA . GLU A 1 92 ? -0.178 6.877 11.359 1.00 41.66 92 GLU A CA 1
ATOM 761 C C . GLU A 1 92 ? 1.066 6.285 10.660 1.00 41.66 92 GLU A C 1
ATOM 763 O O . GLU A 1 92 ? 0.920 5.642 9.625 1.00 41.66 92 GLU A O 1
ATOM 768 N N . TRP A 1 93 ? 2.289 6.454 11.189 1.00 41.81 93 TRP A N 1
ATOM 769 C CA . TRP A 1 93 ? 3.507 5.850 10.596 1.00 41.81 93 TRP A CA 1
ATOM 770 C C . TRP A 1 93 ? 3.814 4.434 11.117 1.00 41.81 93 TRP A C 1
ATOM 772 O O . TRP A 1 93 ? 4.627 3.720 10.529 1.00 41.81 93 TRP A O 1
ATOM 782 N N . PHE A 1 94 ? 3.171 3.996 12.204 1.00 44.94 94 PHE A N 1
ATOM 783 C CA . PHE A 1 94 ? 3.543 2.755 12.898 1.00 44.94 94 PHE A CA 1
ATOM 784 C C . PHE A 1 94 ? 3.159 1.475 12.147 1.00 44.94 94 PHE A C 1
ATOM 786 O O . PHE A 1 94 ? 3.892 0.488 12.206 1.00 44.94 94 PHE A O 1
ATOM 793 N N . ILE A 1 95 ? 2.054 1.486 11.400 1.00 48.47 95 ILE A N 1
ATOM 794 C CA . ILE A 1 95 ? 1.555 0.282 10.718 1.00 48.47 95 ILE A CA 1
ATOM 795 C C . ILE A 1 95 ? 2.483 -0.121 9.556 1.00 48.47 95 ILE A C 1
ATOM 797 O O . ILE A 1 95 ? 2.710 -1.308 9.310 1.00 48.47 95 ILE A O 1
ATOM 801 N N . VAL A 1 96 ? 3.090 0.861 8.880 1.00 44.66 96 VAL A N 1
ATOM 802 C CA . VAL A 1 96 ? 3.949 0.614 7.712 1.00 44.66 96 VAL A CA 1
ATOM 803 C C . VAL A 1 96 ? 5.330 0.094 8.109 1.00 44.66 96 VAL A C 1
ATOM 805 O O . VAL A 1 96 ? 5.836 -0.810 7.449 1.00 44.66 96 VAL A O 1
ATOM 808 N N . CYS A 1 97 ? 5.915 0.566 9.219 1.00 40.16 97 CYS A N 1
ATOM 809 C CA . CYS A 1 97 ? 7.187 0.017 9.710 1.00 40.16 97 CYS A CA 1
ATOM 810 C C . CYS A 1 97 ? 7.082 -1.471 10.075 1.00 40.16 97 CYS A C 1
ATOM 812 O O . CYS A 1 97 ? 8.006 -2.230 9.792 1.00 40.16 97 CYS A O 1
ATOM 814 N N . ILE A 1 98 ? 5.961 -1.909 10.658 1.00 46.16 98 ILE A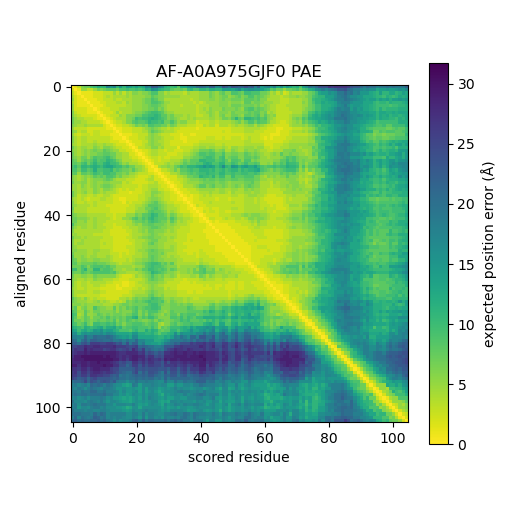 N 1
ATOM 815 C CA . ILE A 1 98 ? 5.762 -3.323 11.010 1.00 46.16 98 ILE A CA 1
ATOM 816 C C . ILE A 1 98 ? 5.551 -4.163 9.750 1.00 46.16 98 ILE A C 1
ATOM 818 O O . ILE A 1 98 ? 6.201 -5.195 9.604 1.00 46.16 98 ILE A O 1
ATOM 822 N N . CYS A 1 99 ? 4.721 -3.697 8.807 1.00 42.56 99 CYS A N 1
ATOM 823 C CA . CYS A 1 99 ? 4.559 -4.398 7.533 1.00 42.56 99 CYS A CA 1
ATOM 824 C C . CYS A 1 99 ? 5.897 -4.537 6.803 1.00 42.56 99 CYS A C 1
ATOM 826 O O . CYS A 1 99 ? 6.162 -5.603 6.265 1.00 42.56 99 CYS A O 1
ATOM 828 N N . PHE A 1 100 ? 6.755 -3.511 6.829 1.00 36.78 100 PHE A N 1
ATOM 829 C CA . PHE A 1 100 ? 8.064 -3.566 6.182 1.00 36.78 100 PHE A CA 1
ATOM 830 C C . PHE A 1 100 ? 9.067 -4.488 6.898 1.00 36.78 100 PHE A C 1
ATOM 832 O O . PHE A 1 100 ? 9.861 -5.151 6.236 1.00 36.78 100 PHE A O 1
ATOM 839 N N . PHE A 1 101 ? 9.032 -4.570 8.232 1.00 37.09 101 PHE A N 1
ATOM 840 C CA . PHE A 1 101 ? 9.946 -5.439 8.981 1.00 37.09 101 PHE A CA 1
ATOM 841 C C . PHE A 1 101 ? 9.561 -6.922 8.881 1.00 37.09 101 PHE A C 1
ATOM 843 O O . PHE A 1 101 ? 10.433 -7.771 8.726 1.00 37.09 101 PHE A O 1
ATOM 850 N N . ASP A 1 102 ? 8.263 -7.243 8.883 1.00 36.44 102 ASP A N 1
ATOM 851 C CA . ASP A 1 102 ? 7.796 -8.607 8.600 1.00 36.44 102 ASP A CA 1
ATOM 852 C C . ASP A 1 102 ? 8.049 -9.006 7.138 1.00 36.44 102 ASP A C 1
ATOM 854 O O . ASP A 1 102 ? 8.181 -10.181 6.828 1.00 36.44 102 ASP A O 1
ATOM 858 N N . LEU A 1 103 ? 8.094 -8.045 6.217 1.00 40.09 103 LEU A N 1
ATOM 859 C CA . LEU A 1 103 ? 8.300 -8.232 4.775 1.00 40.09 103 LEU A CA 1
ATOM 860 C C . LEU A 1 103 ? 9.738 -8.623 4.392 1.00 40.09 103 LEU A C 1
ATOM 862 O O . LEU A 1 103 ? 9.944 -9.082 3.271 1.00 40.09 103 LEU A O 1
ATOM 866 N N . PHE A 1 104 ? 10.698 -8.501 5.311 1.00 35.69 104 PHE A N 1
ATOM 867 C CA . PHE A 1 104 ? 12.104 -8.877 5.106 1.00 35.69 104 PHE A CA 1
ATOM 868 C C . PHE A 1 104 ? 12.549 -10.118 5.907 1.00 35.69 104 PHE A C 1
ATOM 870 O O . PHE A 1 104 ? 13.746 -10.407 5.956 1.00 35.69 104 PHE A O 1
ATOM 877 N N . ARG A 1 105 ? 11.613 -10.846 6.532 1.00 36.78 105 ARG A N 1
ATOM 878 C CA . ARG A 1 105 ? 11.852 -12.128 7.214 1.00 36.78 105 ARG A CA 1
ATOM 879 C C . ARG A 1 105 ? 11.119 -13.260 6.503 1.00 36.78 105 ARG A C 1
ATOM 881 O O . ARG A 1 105 ? 11.687 -14.372 6.493 1.00 36.78 105 ARG A O 1
#

Solvent-accessible surface area (backbone atoms only — not comparable to full-atom values): 6526 Å² total; per-residue (Å²): 93,65,68,67,60,52,29,75,75,41,70,78,24,32,33,36,29,36,51,81,35,70,46,78,53,97,59,29,43,42,69,62,26,60,42,79,76,48,78,28,85,41,69,68,61,48,51,51,52,50,53,50,49,42,70,78,40,66,91,58,55,67,44,77,45,55,38,79,54,88,68,80,82,42,69,60,78,79,80,88,76,80,93,74,83,89,80,95,80,69,89,78,61,59,66,53,57,51,51,54,56,64,71,74,110